Protein AF-A0A9E0DGJ4-F1 (afdb_monomer_lite)

Secondary structure (DSSP, 8-state):
---HHHHHHHHHTTS-TT--EEHHHHHHTSTT--HHHHHHHHHT---TTS-GGGEE-TT-

Structure (mmCIF, N/CA/C/O backbone):
data_AF-A0A9E0DGJ4-F1
#
_entry.id   AF-A0A9E0DGJ4-F1
#
loop_
_atom_site.group_PDB
_atom_site.id
_atom_site.type_symbol
_atom_site.label_atom_id
_atom_site.label_alt_id
_atom_site.label_comp_id
_atom_site.label_asym_id
_atom_site.label_entity_id
_atom_site.label_seq_id
_atom_site.pdbx_PDB_ins_code
_atom_site.Cartn_x
_atom_site.Cartn_y
_atom_site.Cartn_z
_atom_site.occupancy
_atom_site.B_iso_or_equiv
_atom_site.auth_seq_id
_atom_site.auth_comp_id
_atom_site.auth_asym_id
_atom_site.auth_atom_id
_atom_site.pdbx_PDB_model_num
ATOM 1 N N . MET A 1 1 ? 4.102 7.437 -19.034 1.00 55.62 1 MET A N 1
ATOM 2 C CA . MET A 1 1 ? 3.646 6.318 -18.177 1.00 55.62 1 MET A CA 1
ATOM 3 C C . MET A 1 1 ? 4.138 6.604 -16.765 1.00 55.62 1 MET A C 1
ATOM 5 O O . MET A 1 1 ? 5.318 6.894 -16.624 1.00 55.62 1 MET A O 1
ATOM 9 N N . LEU A 1 2 ? 3.265 6.624 -15.753 1.00 69.19 2 LEU A N 1
ATOM 10 C CA . LEU A 1 2 ? 3.693 6.828 -14.360 1.00 69.19 2 LEU A CA 1
ATOM 11 C C . LEU A 1 2 ? 4.476 5.599 -13.882 1.00 69.19 2 LEU A C 1
ATOM 13 O O . LEU A 1 2 ? 4.178 4.482 -14.309 1.00 69.19 2 LEU A O 1
ATOM 17 N N . SER A 1 3 ? 5.473 5.792 -13.014 1.00 89.06 3 SER A N 1
ATOM 18 C CA . SER A 1 3 ? 6.217 4.658 -12.456 1.00 89.06 3 SER A CA 1
ATOM 19 C C . SER A 1 3 ? 5.276 3.754 -11.655 1.00 89.06 3 SER A C 1
ATOM 21 O O . SER A 1 3 ? 4.273 4.211 -11.096 1.00 89.06 3 SER A O 1
ATOM 23 N N . LYS A 1 4 ? 5.602 2.462 -11.560 1.00 91.31 4 LYS A N 1
ATOM 24 C CA . LYS A 1 4 ? 4.802 1.513 -10.773 1.00 91.31 4 LYS A CA 1
ATOM 25 C C . LYS A 1 4 ? 4.659 1.971 -9.314 1.00 91.31 4 LYS A C 1
ATOM 27 O O . LYS A 1 4 ? 3.591 1.817 -8.736 1.00 91.31 4 LYS A O 1
ATOM 32 N N . TYR A 1 5 ? 5.696 2.592 -8.750 1.00 93.50 5 TYR A N 1
ATOM 33 C CA . TYR A 1 5 ? 5.671 3.130 -7.386 1.00 93.50 5 TYR A CA 1
ATOM 34 C C . TYR A 1 5 ? 4.711 4.308 -7.274 1.00 93.50 5 TYR A C 1
ATOM 36 O O . TYR A 1 5 ? 3.927 4.368 -6.337 1.00 93.50 5 TYR A O 1
ATOM 44 N N . HIS A 1 6 ? 4.674 5.185 -8.277 1.00 93.25 6 HIS A N 1
ATOM 45 C CA . HIS A 1 6 ? 3.701 6.269 -8.300 1.00 93.25 6 HIS A CA 1
ATOM 46 C C . HIS A 1 6 ? 2.254 5.739 -8.351 1.00 93.25 6 HIS A C 1
ATOM 48 O O . HIS A 1 6 ? 1.394 6.241 -7.631 1.00 93.25 6 HIS A O 1
ATOM 54 N N . GLN A 1 7 ? 1.981 4.685 -9.134 1.00 95.31 7 GLN A N 1
ATOM 55 C CA . GLN A 1 7 ? 0.662 4.030 -9.149 1.00 95.31 7 GLN A CA 1
ATOM 56 C C . GLN A 1 7 ? 0.297 3.435 -7.779 1.00 95.31 7 GLN A C 1
ATOM 58 O O . GLN A 1 7 ? -0.826 3.611 -7.309 1.00 95.31 7 GLN A O 1
ATOM 63 N N . ILE A 1 8 ? 1.252 2.771 -7.120 1.00 96.19 8 ILE A N 1
ATOM 64 C CA . ILE A 1 8 ? 1.073 2.237 -5.764 1.00 96.19 8 ILE A CA 1
ATOM 65 C C . ILE A 1 8 ? 0.752 3.378 -4.788 1.00 96.19 8 ILE A C 1
ATOM 67 O O . ILE A 1 8 ? -0.248 3.308 -4.076 1.00 96.19 8 ILE A O 1
ATOM 71 N N . ASN A 1 9 ? 1.529 4.462 -4.805 1.00 95.19 9 ASN A N 1
ATOM 72 C CA . ASN A 1 9 ? 1.345 5.607 -3.911 1.00 95.19 9 ASN A CA 1
ATOM 73 C C . ASN A 1 9 ? -0.037 6.256 -4.089 1.00 95.19 9 ASN A C 1
ATOM 75 O O . ASN A 1 9 ? -0.677 6.625 -3.106 1.00 95.19 9 ASN A O 1
ATOM 79 N N . GLN A 1 10 ? -0.537 6.361 -5.327 1.00 95.31 10 GLN A N 1
ATOM 80 C CA . GLN A 1 10 ? -1.887 6.869 -5.601 1.00 95.31 10 GLN A CA 1
ATOM 81 C C . GLN A 1 10 ? -2.988 6.006 -4.975 1.00 95.31 10 GLN A C 1
ATOM 83 O O . GLN A 1 10 ? -3.999 6.542 -4.525 1.00 95.31 10 GLN A O 1
ATOM 88 N N . ILE A 1 11 ? -2.814 4.686 -4.937 1.00 96.50 11 ILE A N 1
ATOM 89 C CA . ILE A 1 11 ? -3.777 3.778 -4.305 1.00 96.50 11 ILE A CA 1
ATOM 90 C C . ILE A 1 11 ? -3.677 3.879 -2.783 1.00 96.50 11 ILE A C 1
ATOM 92 O O . ILE A 1 11 ? -4.699 3.990 -2.109 1.00 96.50 11 ILE A O 1
ATOM 96 N N . VAL A 1 12 ? -2.460 3.912 -2.237 1.00 96.75 12 VAL A N 1
ATOM 97 C CA . VAL A 1 12 ? -2.227 4.028 -0.788 1.00 96.75 12 VAL A CA 1
ATOM 98 C C . VAL A 1 12 ? -2.839 5.313 -0.222 1.00 96.75 12 VAL A C 1
ATOM 100 O O . VAL A 1 12 ? -3.486 5.272 0.823 1.00 96.75 12 VAL A O 1
ATOM 103 N N . ARG A 1 13 ? -2.748 6.438 -0.946 1.00 96.31 13 ARG A N 1
ATOM 104 C CA . ARG A 1 13 ? -3.390 7.709 -0.559 1.00 96.31 13 ARG A CA 1
ATOM 105 C C . ARG A 1 13 ? -4.917 7.615 -0.419 1.00 96.31 13 ARG A C 1
ATOM 107 O O . ARG A 1 13 ? -5.503 8.408 0.311 1.00 96.31 13 ARG A O 1
ATOM 114 N N . LYS A 1 14 ? -5.569 6.643 -1.068 1.00 96.94 14 LYS A N 1
ATOM 115 C CA . LYS A 1 14 ? -7.026 6.439 -0.975 1.00 96.94 14 LYS A CA 1
ATOM 116 C C . LYS A 1 14 ? -7.454 5.672 0.275 1.00 96.94 14 LYS A C 1
ATOM 118 O O . LYS A 1 14 ? -8.648 5.633 0.558 1.00 96.94 14 LYS A O 1
ATOM 123 N N . VAL A 1 15 ? -6.527 5.065 1.023 1.00 96.62 15 VAL A N 1
ATOM 124 C CA . VAL A 1 15 ? -6.862 4.330 2.251 1.00 96.62 15 VAL A CA 1
ATOM 125 C C . VAL A 1 15 ? -7.315 5.327 3.327 1.00 96.62 15 VAL A C 1
ATOM 127 O O . VAL A 1 15 ? -6.502 6.154 3.753 1.00 96.62 15 VAL A O 1
ATOM 130 N N . PRO A 1 16 ? -8.579 5.286 3.796 1.00 97.06 16 PRO A N 1
ATOM 131 C CA . PRO A 1 16 ? -9.098 6.275 4.739 1.00 97.06 16 PRO A CA 1
ATOM 132 C C . PRO A 1 16 ? -8.381 6.253 6.093 1.00 97.06 16 PRO A C 1
ATOM 134 O O . PRO A 1 16 ? -7.845 5.232 6.526 1.00 97.06 16 PRO A O 1
ATOM 137 N N . LYS A 1 17 ? -8.415 7.379 6.814 1.00 96.44 17 LYS A N 1
ATOM 138 C CA . LYS A 1 17 ? -7.930 7.434 8.201 1.00 96.44 17 LYS A CA 1
ATOM 139 C C . LYS A 1 17 ? -8.749 6.473 9.078 1.00 96.44 17 LYS A C 1
ATOM 141 O O . LYS A 1 17 ? -9.966 6.400 8.946 1.00 96.44 17 LYS A O 1
ATOM 146 N N . GLY A 1 18 ? -8.075 5.744 9.972 1.00 96.38 18 GLY A N 1
ATOM 147 C CA . GLY A 1 18 ? -8.708 4.742 10.843 1.00 96.38 18 GLY A CA 1
ATOM 148 C C . GLY A 1 18 ? -9.026 3.413 10.149 1.00 96.38 18 GLY A C 1
ATOM 149 O O . GLY A 1 18 ? -9.645 2.540 10.751 1.00 96.38 18 GLY A O 1
ATOM 150 N N . LYS A 1 19 ? -8.609 3.250 8.889 1.00 97.06 19 LYS A N 1
ATOM 151 C CA . LYS A 1 19 ? -8.666 1.991 8.147 1.00 97.06 19 LYS A CA 1
ATOM 152 C C . LYS A 1 19 ? -7.260 1.572 7.738 1.00 97.06 19 LYS A C 1
ATOM 154 O O . LYS A 1 19 ? -6.366 2.407 7.597 1.00 97.06 19 LYS A O 1
ATOM 159 N N . VAL A 1 20 ? -7.101 0.271 7.541 1.00 97.38 20 VAL A N 1
ATOM 160 C CA . VAL A 1 20 ? -5.879 -0.346 7.031 1.00 97.38 20 VAL A CA 1
ATOM 161 C C . VAL A 1 20 ? -6.202 -1.173 5.795 1.00 97.38 20 VAL A C 1
ATOM 163 O O . VAL A 1 20 ? -7.338 -1.614 5.613 1.00 97.38 20 VAL A O 1
ATOM 166 N N . ALA A 1 21 ? -5.199 -1.370 4.952 1.00 97.50 21 ALA A N 1
ATOM 167 C CA . ALA A 1 21 ? -5.231 -2.296 3.831 1.00 97.50 21 ALA A CA 1
ATOM 168 C C . ALA A 1 21 ? -3.983 -3.180 3.881 1.00 97.50 21 ALA A C 1
ATOM 170 O O . ALA A 1 21 ? -2.966 -2.805 4.458 1.00 97.50 21 ALA A O 1
ATOM 171 N N . THR A 1 22 ? -4.037 -4.353 3.267 1.00 98.06 22 THR A N 1
ATOM 172 C CA . THR A 1 22 ? -2.878 -5.243 3.186 1.00 98.06 22 THR A CA 1
ATOM 173 C C . THR A 1 22 ? -2.061 -4.976 1.928 1.00 98.06 22 THR A C 1
ATOM 175 O O . THR A 1 22 ? -2.603 -4.564 0.900 1.00 98.06 22 THR A O 1
ATOM 178 N N . TYR A 1 23 ? -0.768 -5.305 1.953 1.00 97.81 23 TYR A N 1
ATOM 179 C CA . TYR A 1 23 ? 0.076 -5.279 0.748 1.00 97.81 23 TYR A CA 1
ATOM 180 C C . TYR A 1 23 ? -0.553 -6.030 -0.438 1.00 97.81 23 TYR A C 1
ATOM 182 O O . TYR A 1 23 ? -0.447 -5.592 -1.583 1.00 97.81 23 TYR A O 1
ATOM 190 N N . GLY A 1 24 ? -1.241 -7.147 -0.168 1.00 97.56 24 GLY A N 1
ATOM 191 C CA . GLY A 1 24 ? -1.936 -7.930 -1.189 1.00 97.56 24 GLY A CA 1
ATOM 192 C C . GLY A 1 24 ? -3.142 -7.222 -1.791 1.00 97.56 24 GLY A C 1
ATOM 193 O O . GLY A 1 24 ? -3.299 -7.235 -3.008 1.00 97.56 24 GLY A O 1
ATOM 194 N N . GLN A 1 25 ? -3.948 -6.540 -0.975 1.00 97.62 25 GLN A N 1
ATOM 195 C CA . GLN A 1 25 ? -5.087 -5.755 -1.461 1.00 97.62 25 GLN A CA 1
ATOM 196 C C . GLN A 1 25 ? -4.652 -4.591 -2.356 1.00 97.62 25 GLN A C 1
ATOM 198 O O . GLN A 1 25 ? -5.332 -4.287 -3.333 1.00 97.62 25 GLN A O 1
ATOM 203 N N . ILE A 1 26 ? -3.520 -3.953 -2.046 1.00 97.81 26 ILE A N 1
ATOM 204 C CA . ILE A 1 26 ? -2.958 -2.897 -2.897 1.00 97.81 26 ILE A CA 1
ATOM 205 C C . ILE A 1 26 ? -2.441 -3.492 -4.211 1.00 97.81 26 ILE A C 1
ATOM 207 O O . ILE A 1 26 ? -2.750 -2.975 -5.282 1.00 97.81 26 ILE A O 1
ATOM 211 N N . ALA A 1 27 ? -1.701 -4.602 -4.144 1.00 97.56 27 ALA A N 1
ATOM 212 C CA . ALA A 1 27 ? -1.163 -5.269 -5.326 1.00 97.56 27 ALA A CA 1
ATOM 213 C C . ALA A 1 27 ? -2.263 -5.767 -6.278 1.00 97.56 27 ALA A C 1
ATOM 215 O O . ALA A 1 27 ? -2.118 -5.634 -7.488 1.00 97.56 27 ALA A O 1
ATOM 216 N N . TYR A 1 28 ? -3.380 -6.2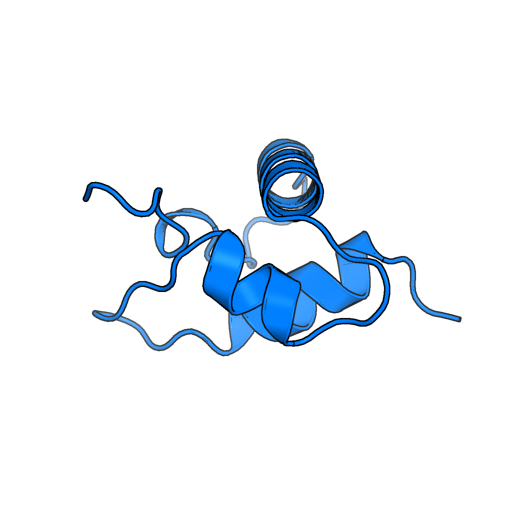70 -5.743 1.00 97.56 28 TYR A N 1
ATOM 217 C CA . TYR A 1 28 ? -4.518 -6.765 -6.526 1.00 97.56 28 TYR A CA 1
ATOM 218 C C . TYR A 1 28 ? -5.168 -5.692 -7.417 1.00 97.56 28 TYR A C 1
ATOM 220 O O . TYR A 1 28 ? -5.771 -6.016 -8.434 1.00 97.56 28 TYR A O 1
ATOM 228 N N . GLN A 1 29 ? -5.026 -4.410 -7.072 1.00 96.62 29 GLN A N 1
ATOM 229 C CA . GLN A 1 29 ? -5.576 -3.302 -7.862 1.00 96.62 29 GLN A CA 1
ATOM 230 C C . GLN A 1 29 ? -4.711 -2.925 -9.075 1.00 96.62 29 GLN A C 1
ATOM 232 O O . GLN A 1 29 ? -5.089 -2.040 -9.843 1.00 96.62 29 GLN A O 1
ATOM 237 N N . LEU A 1 30 ? -3.538 -3.544 -9.240 1.00 95.44 30 LEU A N 1
ATOM 238 C CA . LEU A 1 30 ? -2.573 -3.196 -10.276 1.00 95.44 30 LEU A CA 1
ATOM 239 C C . LEU A 1 30 ? -2.128 -4.426 -11.061 1.00 95.44 30 LEU A C 1
ATOM 241 O O . LEU A 1 30 ? -1.627 -5.401 -10.501 1.00 95.44 30 LEU A O 1
ATOM 245 N N . ASP A 1 31 ? -2.157 -4.315 -12.387 1.00 94.19 31 ASP A N 1
ATOM 246 C CA . ASP A 1 31 ? -1.578 -5.341 -13.247 1.00 94.19 31 ASP A CA 1
ATOM 247 C C . ASP A 1 31 ? -0.080 -5.512 -12.989 1.00 94.19 31 ASP A C 1
ATOM 249 O O . ASP A 1 31 ? 0.692 -4.539 -12.895 1.00 94.19 31 ASP A O 1
ATOM 253 N N . ARG A 1 32 ? 0.325 -6.789 -12.930 1.00 94.94 32 ARG A N 1
ATOM 254 C CA . ARG A 1 32 ? 1.712 -7.230 -12.726 1.00 94.94 32 ARG A CA 1
ATOM 255 C C . ARG A 1 32 ? 2.355 -6.577 -11.494 1.00 94.94 32 ARG A C 1
ATOM 257 O O . ARG A 1 32 ? 3.517 -6.173 -11.533 1.00 94.94 32 ARG A O 1
ATOM 264 N N . CYS A 1 33 ? 1.593 -6.436 -10.411 1.00 96.94 33 CYS A 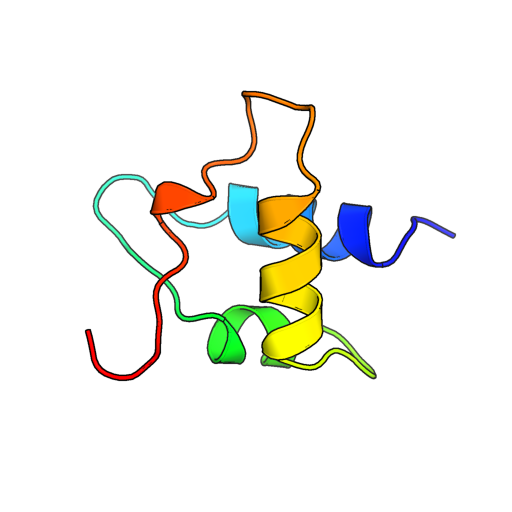N 1
ATOM 265 C CA . CYS A 1 33 ? 2.081 -5.962 -9.124 1.00 96.94 33 CYS A CA 1
ATOM 266 C C . CYS A 1 33 ? 2.026 -7.097 -8.102 1.00 96.94 33 CYS A C 1
ATOM 268 O O . CYS A 1 33 ? 1.045 -7.830 -8.021 1.00 96.94 33 CYS A O 1
ATOM 270 N N . THR A 1 34 ? 3.088 -7.246 -7.316 1.00 97.50 34 THR A N 1
ATOM 271 C CA . THR A 1 34 ? 3.127 -8.222 -6.223 1.00 97.50 34 THR A CA 1
ATOM 272 C C . THR A 1 34 ? 3.056 -7.506 -4.875 1.00 97.50 34 THR A C 1
ATOM 274 O O . THR A 1 34 ? 3.51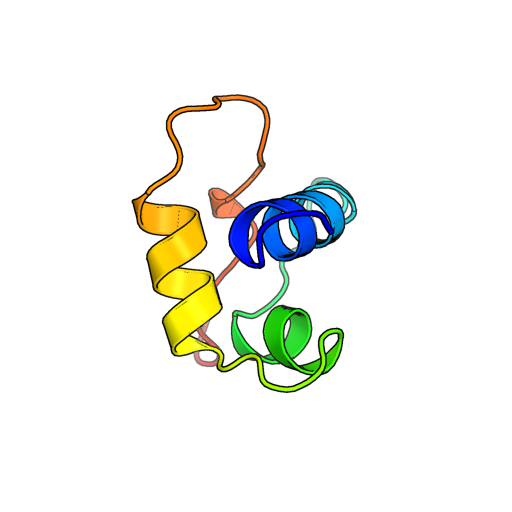3 -6.364 -4.770 1.00 97.50 34 THR A O 1
ATOM 277 N N . PRO A 1 35 ? 2.573 -8.167 -3.808 1.00 97.25 35 PRO A N 1
ATOM 278 C CA . PRO A 1 35 ? 2.579 -7.586 -2.463 1.00 97.25 35 PRO A CA 1
ATOM 279 C C . PRO A 1 35 ? 3.982 -7.128 -2.030 1.00 97.25 35 PRO A C 1
ATOM 281 O O . PRO A 1 35 ? 4.143 -6.086 -1.400 1.00 97.25 35 PRO A O 1
ATOM 284 N N . ARG A 1 36 ? 5.023 -7.872 -2.432 1.00 97.12 36 ARG A N 1
ATOM 285 C CA . ARG A 1 36 ? 6.423 -7.532 -2.149 1.00 97.12 36 ARG A CA 1
ATOM 286 C C . ARG A 1 36 ? 6.855 -6.228 -2.829 1.00 97.12 36 ARG A C 1
ATOM 288 O O . ARG A 1 36 ? 7.550 -5.435 -2.206 1.00 97.12 36 ARG A O 1
ATOM 295 N N . MET A 1 37 ? 6.412 -5.975 -4.063 1.00 96.94 37 MET A N 1
ATOM 296 C CA . MET A 1 37 ? 6.670 -4.698 -4.746 1.00 96.94 37 MET A CA 1
ATOM 297 C C . MET A 1 37 ? 6.016 -3.520 -4.024 1.00 96.94 37 MET A C 1
ATOM 299 O O . MET A 1 37 ? 6.625 -2.459 -3.944 1.00 96.94 37 MET A O 1
ATOM 303 N N . VAL A 1 38 ? 4.811 -3.702 -3.473 1.00 97.38 38 VAL A N 1
ATOM 304 C CA . VAL A 1 38 ? 4.164 -2.679 -2.634 1.00 97.38 38 VAL A CA 1
ATOM 305 C C . VAL A 1 38 ? 5.008 -2.406 -1.391 1.00 97.38 38 VAL A C 1
ATOM 307 O O . VAL A 1 38 ? 5.256 -1.248 -1.078 1.00 97.38 38 VAL A O 1
ATOM 310 N N . GLY A 1 39 ? 5.514 -3.453 -0.733 1.00 96.12 39 GLY A N 1
ATOM 311 C CA . GLY A 1 39 ? 6.436 -3.315 0.397 1.00 96.12 39 GLY A CA 1
ATOM 312 C C . GLY A 1 39 ? 7.688 -2.506 0.051 1.00 96.12 39 GLY A C 1
ATOM 313 O O . GLY A 1 39 ? 8.027 -1.569 0.768 1.00 96.12 39 GLY A O 1
ATOM 314 N N . TYR A 1 40 ? 8.332 -2.801 -1.082 1.00 95.88 40 TYR A N 1
ATOM 315 C CA . TYR A 1 40 ? 9.482 -2.017 -1.543 1.00 95.88 40 TYR A CA 1
ATOM 316 C C . TYR A 1 40 ? 9.122 -0.572 -1.875 1.00 95.88 40 TYR A C 1
ATOM 318 O O . TYR A 1 40 ? 9.885 0.325 -1.528 1.00 95.88 40 TYR A O 1
ATOM 326 N N . ALA A 1 41 ? 7.963 -0.331 -2.492 1.00 94.94 41 ALA A N 1
ATOM 327 C CA . ALA A 1 41 ? 7.496 1.023 -2.759 1.00 94.94 41 A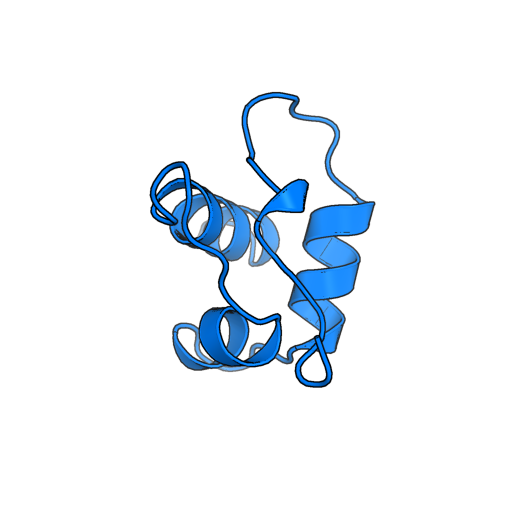LA A CA 1
ATOM 328 C C . ALA A 1 41 ? 7.337 1.813 -1.453 1.00 94.94 41 ALA A C 1
ATOM 330 O O . ALA A 1 41 ? 7.893 2.903 -1.348 1.00 94.94 41 ALA A O 1
ATOM 331 N N . MET A 1 42 ? 6.677 1.236 -0.440 1.00 94.88 42 MET A N 1
ATOM 332 C CA . MET A 1 42 ? 6.513 1.867 0.877 1.00 94.88 42 MET A CA 1
ATOM 333 C C . MET A 1 42 ? 7.852 2.109 1.585 1.0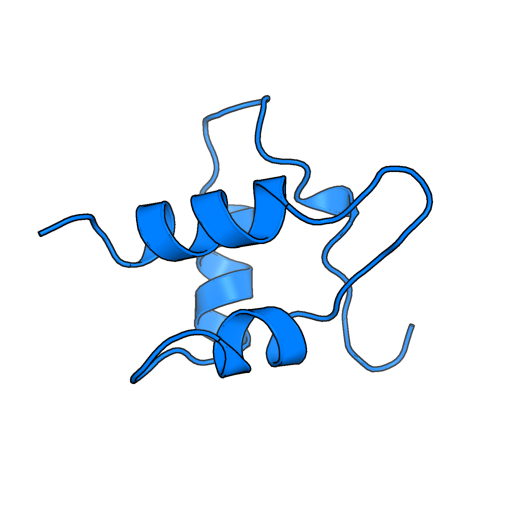0 94.88 42 MET A C 1
ATOM 335 O O . MET A 1 42 ? 8.043 3.172 2.162 1.00 94.88 42 MET A O 1
ATOM 339 N N . ALA A 1 43 ? 8.802 1.174 1.495 1.00 93.38 43 ALA A N 1
ATOM 340 C CA . ALA A 1 43 ? 10.135 1.332 2.085 1.00 93.38 43 ALA A CA 1
ATOM 341 C C . ALA A 1 43 ? 11.005 2.383 1.369 1.00 93.38 43 ALA A C 1
ATOM 343 O O . ALA A 1 43 ? 11.943 2.909 1.957 1.00 93.38 43 ALA A O 1
ATOM 344 N N . SER A 1 44 ? 10.715 2.669 0.098 1.00 91.38 44 SER A N 1
ATOM 345 C CA . SER A 1 44 ? 11.462 3.626 -0.729 1.00 91.38 44 SER A CA 1
ATOM 346 C C . SER A 1 44 ? 10.905 5.053 -0.709 1.00 91.38 44 SER A C 1
ATOM 348 O O . SER A 1 44 ? 11.388 5.904 -1.455 1.00 91.38 44 SER A O 1
ATOM 350 N N . LEU A 1 45 ? 9.858 5.315 0.079 1.00 88.44 45 LEU A N 1
ATOM 351 C CA . LEU A 1 45 ? 9.217 6.625 0.126 1.00 88.44 45 LEU A CA 1
ATOM 352 C C . LEU A 1 45 ? 10.168 7.691 0.677 1.00 88.44 45 LEU A C 1
ATOM 354 O O . LEU A 1 45 ? 10.663 7.583 1.794 1.00 88.44 45 LEU A O 1
ATOM 358 N N . SER A 1 46 ? 10.353 8.753 -0.102 1.00 79.81 46 SER A N 1
ATOM 359 C CA . SER A 1 46 ? 10.916 10.031 0.349 1.00 79.81 46 SER A CA 1
ATOM 360 C C . SER A 1 46 ? 9.835 11.083 0.626 1.00 79.81 46 SER A C 1
ATOM 362 O O . SER A 1 46 ? 10.132 12.143 1.163 1.00 79.81 46 SER A O 1
ATOM 364 N N . GLU A 1 47 ? 8.594 10.820 0.203 1.00 72.00 47 GLU A N 1
ATOM 365 C CA . GLU A 1 47 ? 7.448 11.723 0.338 1.00 72.00 47 GLU A CA 1
ATOM 366 C C . GLU A 1 47 ? 6.696 11.438 1.649 1.00 72.00 47 GLU A C 1
ATOM 368 O O . GLU A 1 47 ? 6.226 10.320 1.868 1.00 72.00 47 GLU A O 1
ATOM 373 N N . GLU A 1 48 ? 6.546 12.453 2.505 1.00 74.94 48 GLU A N 1
ATOM 374 C CA . GLU A 1 48 ? 5.869 12.325 3.808 1.00 74.94 48 GLU A CA 1
ATOM 375 C C . GLU A 1 48 ? 4.333 12.216 3.711 1.00 74.94 48 GLU A C 1
ATOM 377 O O . GLU A 1 48 ? 3.669 11.865 4.687 1.00 74.94 48 GLU A O 1
ATOM 382 N N . ASP A 1 49 ? 3.733 12.494 2.549 1.00 87.44 49 ASP A N 1
ATOM 383 C CA . ASP A 1 49 ? 2.275 12.564 2.379 1.00 87.44 49 ASP A CA 1
ATOM 384 C C . ASP A 1 49 ? 1.619 11.220 2.001 1.00 87.44 49 ASP A C 1
ATOM 386 O O . ASP A 1 49 ? 0.388 11.117 1.945 1.00 87.44 49 ASP A O 1
ATOM 390 N N . VAL A 1 50 ? 2.407 10.166 1.762 1.00 95.12 50 VAL A N 1
ATOM 391 C CA . VAL A 1 50 ? 1.889 8.813 1.516 1.00 95.12 50 VAL A CA 1
ATOM 392 C C . VAL A 1 50 ? 1.696 8.092 2.856 1.00 95.12 50 VAL A C 1
ATOM 394 O O . VAL A 1 50 ? 2.680 7.815 3.543 1.00 95.12 50 VAL A O 1
ATOM 397 N N . PRO A 1 51 ? 0.458 7.721 3.246 1.00 95.75 51 PRO A N 1
ATOM 398 C CA . PRO A 1 51 ? 0.175 7.144 4.562 1.00 95.75 51 PRO A CA 1
ATOM 399 C C . PRO A 1 51 ? 0.542 5.649 4.638 1.00 95.75 51 PRO A C 1
ATOM 401 O O . PRO A 1 51 ? -0.324 4.792 4.838 1.00 95.75 51 PRO A O 1
ATOM 404 N N . TRP A 1 52 ? 1.825 5.327 4.471 1.00 95.44 52 TRP A N 1
ATOM 405 C CA . TRP A 1 52 ? 2.352 3.960 4.404 1.00 95.44 52 TRP A CA 1
ATOM 406 C C . TRP A 1 52 ? 2.046 3.129 5.652 1.00 95.44 52 TRP A C 1
ATOM 408 O O . TRP A 1 52 ? 1.803 1.932 5.544 1.00 95.44 52 TRP A O 1
ATOM 418 N N . GLN A 1 53 ? 1.950 3.762 6.822 1.00 94.62 53 GLN A N 1
ATOM 419 C CA . GLN A 1 53 ? 1.608 3.123 8.094 1.00 94.62 53 GLN A CA 1
ATOM 420 C C . GLN A 1 53 ? 0.208 2.482 8.108 1.00 94.62 53 GLN A C 1
ATOM 422 O O . GLN A 1 53 ? -0.129 1.749 9.033 1.00 94.62 53 GLN A O 1
ATOM 427 N N . ARG A 1 54 ? -0.634 2.762 7.099 1.00 96.88 54 ARG A N 1
ATOM 428 C CA . ARG A 1 54 ? -1.945 2.115 6.910 1.00 96.88 54 ARG A CA 1
ATOM 429 C C . ARG A 1 54 ? -1.862 0.824 6.093 1.00 96.88 54 ARG A C 1
ATOM 431 O O . ARG A 1 54 ? -2.888 0.167 5.914 1.00 96.88 54 ARG A O 1
ATOM 438 N N . ILE A 1 55 ? -0.685 0.479 5.572 1.00 97.19 55 ILE A N 1
ATOM 439 C CA . ILE A 1 55 ? -0.458 -0.722 4.773 1.00 97.19 55 ILE A CA 1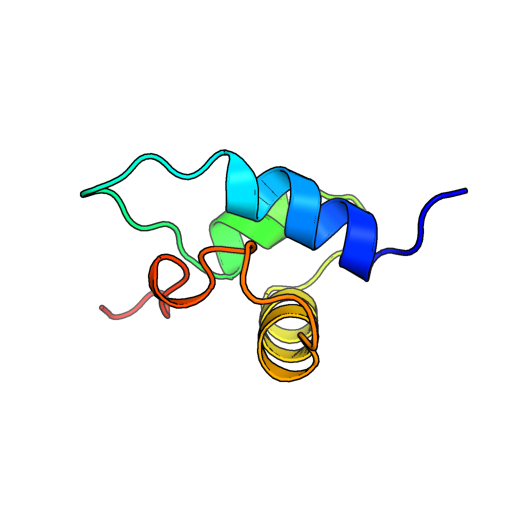
ATOM 440 C C . ILE A 1 55 ? 0.236 -1.769 5.635 1.00 97.19 55 ILE A C 1
ATOM 442 O O . ILE A 1 55 ? 1.395 -1.622 6.016 1.00 97.19 55 ILE A O 1
ATOM 446 N N . VAL A 1 56 ? -0.492 -2.833 5.951 1.00 96.75 56 VAL A N 1
ATOM 447 C CA . VAL A 1 56 ? -0.065 -3.852 6.914 1.00 96.75 56 VAL A CA 1
ATOM 448 C C . VAL A 1 56 ? 0.111 -5.215 6.250 1.00 96.75 56 VAL A C 1
ATOM 450 O O . VAL A 1 56 ? -0.277 -5.447 5.099 1.00 96.75 56 VAL A O 1
ATOM 453 N N . ASN A 1 57 ? 0.750 -6.135 6.966 1.00 94.75 57 ASN A N 1
ATOM 454 C CA . ASN A 1 57 ? 0.837 -7.521 6.529 1.00 94.75 57 ASN A CA 1
ATOM 455 C C . ASN A 1 57 ? -0.554 -8.204 6.642 1.00 94.75 57 ASN A C 1
ATOM 457 O O . ASN A 1 57 ? -1.476 -7.669 7.251 1.00 94.75 57 ASN A O 1
ATOM 461 N N . ALA A 1 58 ? -0.732 -9.372 6.019 1.00 92.00 58 ALA A N 1
ATOM 462 C CA . ALA A 1 58 ? -2.026 -10.070 6.002 1.00 92.00 58 ALA A CA 1
ATOM 463 C C . ALA A 1 58 ? -2.374 -10.820 7.307 1.00 92.00 58 ALA A C 1
ATOM 465 O O . ALA A 1 58 ? -3.482 -11.329 7.434 1.00 92.00 58 ALA A O 1
ATOM 466 N N . GLN A 1 59 ? -1.432 -10.918 8.242 1.00 89.62 59 GLN A N 1
ATOM 467 C CA . GLN A 1 59 ? -1.552 -11.613 9.527 1.00 89.62 59 GLN A CA 1
ATOM 468 C C . GLN A 1 59 ? -1.971 -10.669 10.669 1.00 89.62 59 GLN A C 1
ATOM 470 O O . GLN A 1 59 ? -2.272 -11.154 11.757 1.00 89.62 59 GLN A O 1
ATOM 475 N N . GLY A 1 60 ? -2.053 -9.358 10.405 1.00 66.62 60 GLY A N 1
ATOM 476 C CA . GLY A 1 60 ? -2.306 -8.330 11.421 1.00 66.62 60 GLY A CA 1
ATOM 477 C C . GLY A 1 60 ? -1.062 -8.003 12.232 1.00 66.62 60 GLY A C 1
ATOM 478 O O . GLY A 1 60 ? -1.258 -7.528 13.368 1.00 66.62 60 GLY A O 1
#

Radius of gyration: 10.48 Å; chains: 1; bounding box: 21×24×30 Å

pLDDT: mean 92.85, std 8.42, range [55.62, 98.06]

Sequence (60 aa):
MLSKYHQINQIVRKVPKGKVATYGQIAYQLDRCTPRMVGYAMASLSEEDVPWQRIVNAQG

Foldseek 3Di:
DDDPLVLLLVQQLPQDPPAADELCRSQVVDPPRDSVNSVVSLVPDPDPNRPSVRYDHPVD